Protein AF-A0A6P7SJD5-F1 (afdb_monomer)

Nearest PDB structures (foldseek):
  7lga-assembly2_D  TM=6.530E-01  e=2.828E-01  Homo sapiens
  7lga-assembly1_B  TM=6.930E-01  e=3.782E-01  Homo sapiens
  2h8f-assembly1_B  TM=3.727E-01  e=6.150E+00  Trematomus bernacchii

Organism: NCBI:txid2607531

Sequence (161 aa):
MAPPGSVSYEVFKITLINRTSESQQLLISEELDDKTPSQLLRRMKQLLGDESLPEKILKQLFLQRLPSNTQVVLTSTRENTPIEELAELADKIAEVLHKYPTVSTVTPAAPSTNPFHAQTSSSEISDLRALMMQQAAQIQILTAQMQALKLSPQRRSTSQS

Foldseek 3Di:
DDDDDPPDVVNVVVVVCVVCCVLVCVLVVPPPVPDQLLVSLVVLDVSCDPVDDPQLVSLVVSLVSADPQLNVVLVPDDPPDGVNVSSVSSRVSVVVCVVPVPDDPPDPDDDDDDPDDPPPDPVNVVVVVVVVVVVVVVVVVVVVVVVVVVPPPPPDDPDDD

Secondary structure (DSSP, 8-state):
--------HHHHHHHHHHHHHHHHHHHHSS--SS--HHHHHHHHHHHHTT----HHHHHHHHHHHS-HHHHHHHHTS-TTS-HHHHHHHHHHHHHHHHHS--------------S------HHHHHHHHHHHHHHHHHHHHHHHHHHHHHH----------

Structure (mmCIF, N/CA/C/O backbone):
data_AF-A0A6P7SJD5-F1
#
_entry.id   AF-A0A6P7SJD5-F1
#
loop_
_atom_site.group_PDB
_atom_site.id
_atom_site.type_symbol
_atom_site.label_atom_id
_atom_site.label_alt_id
_atom_site.label_comp_id
_atom_site.label_asym_id
_atom_site.label_entity_id
_atom_site.label_seq_id
_atom_site.pdbx_PDB_ins_code
_atom_site.Cartn_x
_atom_site.Cartn_y
_atom_site.Cartn_z
_atom_site.occupancy
_atom_site.B_iso_or_equiv
_atom_site.auth_seq_id
_atom_site.auth_comp_id
_atom_site.auth_asym_id
_atom_site.auth_atom_id
_atom_site.pdbx_PDB_model_num
ATOM 1 N N . MET A 1 1 ? -24.929 -40.890 32.636 1.00 43.69 1 MET A N 1
ATOM 2 C CA . MET A 1 1 ? -24.174 -39.651 32.927 1.00 43.69 1 MET A CA 1
ATOM 3 C C . MET A 1 1 ? -22.830 -39.734 32.225 1.00 43.69 1 MET A C 1
ATOM 5 O O . MET A 1 1 ? -22.066 -40.631 32.544 1.00 43.69 1 MET A O 1
ATOM 9 N N . ALA A 1 2 ? -22.575 -38.857 31.252 1.00 40.03 2 ALA A N 1
ATOM 10 C CA . ALA A 1 2 ? -21.271 -38.668 30.610 1.00 40.03 2 ALA A CA 1
ATOM 11 C C . ALA A 1 2 ? -21.018 -37.149 30.502 1.00 40.03 2 ALA A C 1
ATOM 13 O O . ALA A 1 2 ? -21.987 -36.412 30.296 1.00 40.03 2 ALA A O 1
ATOM 14 N N . PRO A 1 3 ? -19.785 -36.662 30.725 1.00 47.59 3 PRO A N 1
ATOM 15 C CA . PRO A 1 3 ? -19.540 -35.245 30.969 1.00 47.59 3 PRO A CA 1
ATOM 16 C C . PRO A 1 3 ? -19.561 -34.431 29.657 1.00 47.59 3 PRO A C 1
ATOM 18 O O . PRO A 1 3 ? -18.987 -34.877 28.661 1.00 47.59 3 PRO A O 1
ATOM 21 N N . PRO A 1 4 ? -20.187 -33.238 29.631 1.00 49.06 4 PRO A N 1
ATOM 22 C CA . PRO A 1 4 ? -20.213 -32.366 28.462 1.00 49.06 4 PRO A CA 1
ATOM 23 C C . PRO A 1 4 ? -18.975 -31.467 28.498 1.00 49.06 4 PRO A C 1
ATOM 25 O O . PRO A 1 4 ? -18.893 -30.574 29.337 1.00 49.06 4 PRO A O 1
ATOM 28 N N . GLY A 1 5 ? -17.969 -31.698 27.652 1.00 52.94 5 GLY A N 1
ATOM 29 C CA . GLY A 1 5 ? -16.765 -30.872 27.802 1.00 52.94 5 GLY A CA 1
ATOM 30 C C . GLY A 1 5 ? -15.611 -31.031 26.831 1.00 52.94 5 GLY A C 1
ATOM 31 O O . GLY A 1 5 ? -14.536 -30.528 27.130 1.00 52.94 5 GLY A O 1
ATOM 32 N N . SER A 1 6 ? -15.771 -31.679 25.680 1.00 54.53 6 SER A N 1
ATOM 33 C CA . SER A 1 6 ? -14.699 -31.661 24.682 1.00 54.53 6 SER A CA 1
ATOM 34 C C . SER A 1 6 ? -15.257 -31.338 23.310 1.00 54.53 6 SER A C 1
ATOM 36 O O . SER A 1 6 ? -15.428 -32.199 22.451 1.00 54.53 6 SER A O 1
ATOM 38 N N . VAL A 1 7 ? -15.54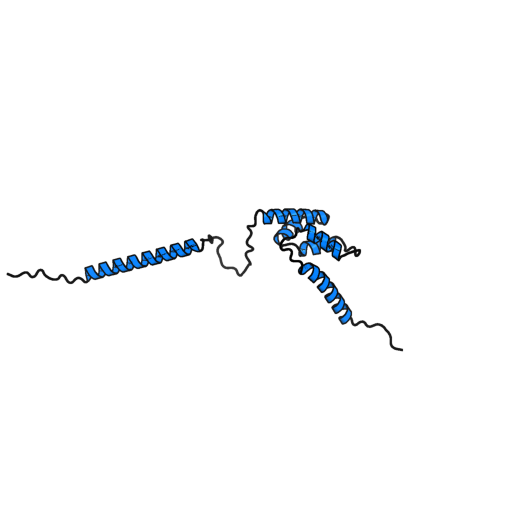1 -30.053 23.095 1.00 59.91 7 VAL A N 1
ATOM 39 C CA . VAL A 1 7 ? -15.371 -29.509 21.750 1.00 59.91 7 VAL A CA 1
ATOM 40 C C . VAL A 1 7 ? -13.887 -29.709 21.453 1.00 59.91 7 VAL A C 1
ATOM 42 O O . VAL A 1 7 ? -13.043 -29.083 22.092 1.00 59.91 7 VAL A O 1
ATOM 45 N N . SER A 1 8 ? -13.573 -30.687 20.600 1.00 69.00 8 SER A N 1
ATOM 46 C CA . SER A 1 8 ? -12.19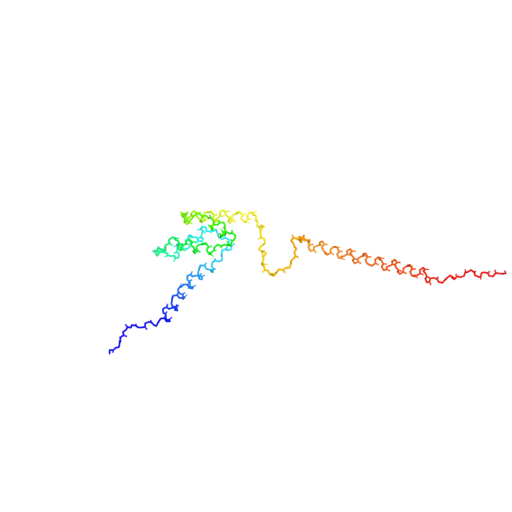3 -31.041 20.267 1.00 69.00 8 SER A CA 1
ATOM 47 C C . SER A 1 8 ? -11.4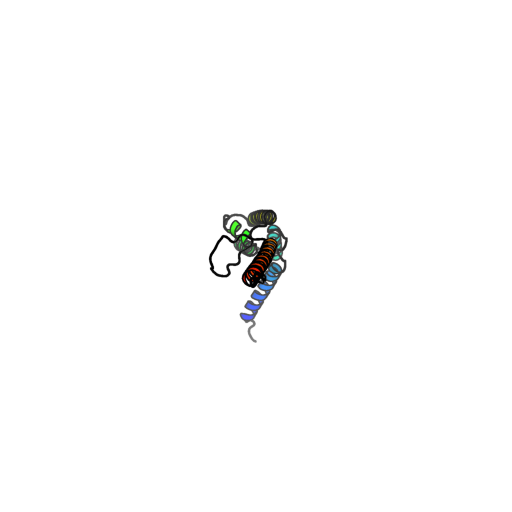3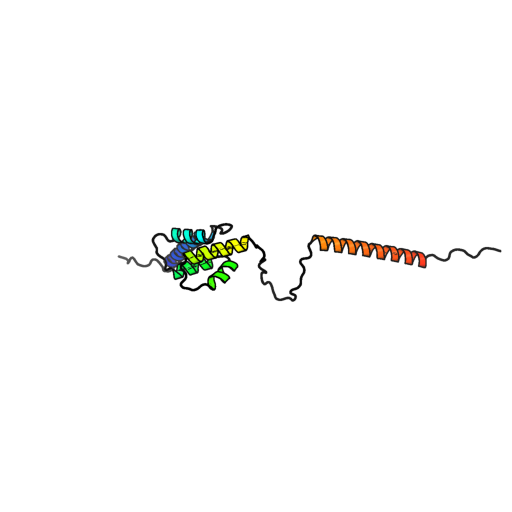0 -29.777 19.878 1.00 69.00 8 SER A C 1
ATOM 49 O O . SER A 1 8 ? -11.969 -28.920 19.174 1.00 69.00 8 SER A O 1
ATOM 51 N N . TYR A 1 9 ? -10.180 -29.654 20.321 1.00 66.81 9 TYR A N 1
ATOM 52 C CA . TYR A 1 9 ? -9.296 -28.546 19.948 1.00 66.81 9 TYR A CA 1
ATOM 53 C C . TYR A 1 9 ? -9.259 -28.326 18.428 1.00 66.81 9 TYR A C 1
ATOM 55 O O . TYR A 1 9 ? -9.147 -27.196 17.964 1.00 66.81 9 TYR A O 1
ATOM 63 N N . GLU A 1 10 ? -9.457 -29.396 17.658 1.00 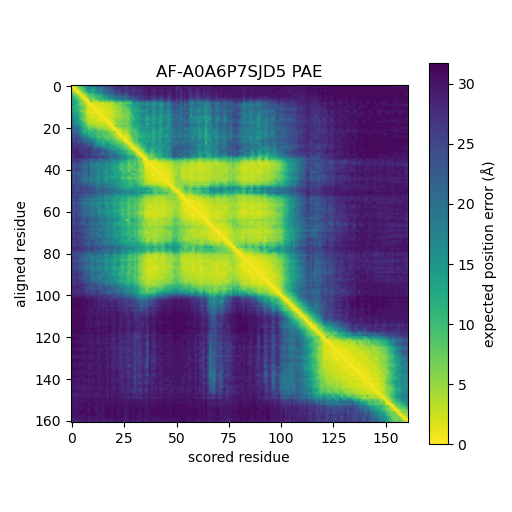67.69 10 GLU A N 1
ATOM 64 C CA . GLU A 1 10 ? -9.611 -29.351 16.207 1.00 67.69 10 GLU A CA 1
ATOM 65 C C . GLU A 1 10 ? -10.863 -28.592 15.760 1.00 67.69 10 GLU A C 1
ATOM 67 O O . GLU A 1 10 ? -10.775 -27.755 14.874 1.00 67.69 10 GLU A O 1
ATOM 72 N N . VAL A 1 11 ? -12.013 -28.781 16.409 1.00 77.44 11 VAL A N 1
ATOM 73 C CA . VAL A 1 11 ? -13.229 -28.012 16.099 1.00 77.44 11 VAL A CA 1
ATOM 74 C C . VAL A 1 11 ? -13.022 -26.535 16.420 1.00 77.44 11 VAL A C 1
ATOM 76 O O . VAL A 1 11 ? -13.408 -25.691 15.623 1.00 77.44 11 VAL A O 1
ATOM 79 N N . PHE A 1 12 ? -12.369 -26.210 17.538 1.00 72.88 12 PHE A N 1
ATOM 80 C CA . PHE A 1 12 ? -12.047 -24.820 17.877 1.00 72.88 12 PHE A CA 1
ATOM 81 C C . PHE A 1 12 ? -11.062 -24.191 16.884 1.00 72.88 12 PHE A C 1
ATOM 83 O O . PHE A 1 12 ? -11.278 -23.077 16.423 1.00 72.88 12 PHE A O 1
ATOM 90 N N . LYS A 1 13 ? -10.000 -24.907 16.504 1.00 69.94 13 LYS A N 1
ATOM 91 C CA . LYS A 1 13 ? -9.070 -24.459 15.460 1.00 69.94 13 LYS A CA 1
ATOM 92 C C . LYS A 1 13 ? -9.785 -24.240 14.136 1.00 69.94 13 LYS A C 1
ATOM 94 O O . LYS A 1 13 ? -9.589 -23.201 13.524 1.00 69.94 13 LYS A O 1
ATOM 99 N N . ILE A 1 14 ? -10.619 -25.186 13.710 1.00 74.50 14 ILE A N 1
ATOM 100 C CA . ILE A 1 14 ? -11.358 -25.109 12.448 1.00 74.50 14 ILE A CA 1
ATOM 101 C C . ILE A 1 14 ? -12.339 -23.939 12.475 1.00 74.50 14 ILE A C 1
ATOM 103 O O . ILE A 1 14 ? -12.403 -23.196 11.504 1.00 74.50 14 ILE A O 1
ATOM 107 N N . THR A 1 15 ? -13.070 -23.716 13.570 1.00 74.62 15 THR A N 1
ATOM 108 C CA . THR A 1 15 ? -13.984 -22.569 13.670 1.00 74.62 15 THR A CA 1
ATOM 109 C C . THR A 1 15 ? -13.236 -21.244 13.736 1.00 74.62 15 THR A C 1
ATOM 111 O O . THR A 1 15 ? -13.682 -20.280 13.120 1.00 74.62 15 THR A O 1
ATOM 114 N N . LEU A 1 16 ? -12.079 -21.186 14.404 1.00 73.06 16 LEU A N 1
ATOM 115 C CA . LEU A 1 16 ? -11.235 -19.993 14.422 1.00 73.06 16 LEU A CA 1
ATOM 116 C C . LEU A 1 16 ? -10.665 -19.704 13.030 1.00 73.06 16 LEU A C 1
ATOM 118 O O . LEU A 1 16 ? -10.735 -18.569 12.571 1.00 73.06 16 LEU A O 1
ATOM 122 N N . ILE A 1 17 ? -10.146 -20.724 12.342 1.00 70.69 17 ILE A N 1
ATOM 123 C CA . ILE A 1 17 ? -9.615 -20.630 10.977 1.00 70.69 17 ILE A CA 1
ATOM 124 C C . ILE A 1 17 ? -10.728 -20.257 10.000 1.00 70.69 17 ILE A C 1
ATOM 126 O O . ILE A 1 17 ? -10.522 -19.363 9.196 1.00 70.69 17 ILE A O 1
ATOM 130 N N . ASN A 1 18 ? -11.917 -20.853 10.092 1.00 66.94 18 ASN A N 1
ATOM 131 C CA . ASN A 1 18 ? -13.041 -20.515 9.218 1.00 66.94 18 ASN A CA 1
ATOM 132 C C . ASN A 1 18 ? -13.559 -19.102 9.482 1.00 66.94 18 ASN A C 1
ATOM 134 O O . ASN A 1 18 ? -13.684 -18.334 8.539 1.00 66.94 18 ASN A O 1
ATOM 138 N N . ARG A 1 19 ? -13.764 -18.702 10.744 1.00 64.38 19 ARG A N 1
ATOM 139 C CA . ARG A 1 19 ? -14.192 -17.334 11.082 1.00 64.38 19 ARG A CA 1
ATOM 140 C C . ARG A 1 19 ? -13.153 -16.305 10.639 1.00 64.38 19 ARG A C 1
ATOM 142 O O . ARG A 1 19 ? -13.500 -15.283 10.055 1.00 64.38 19 ARG A O 1
ATOM 149 N N . THR A 1 20 ? -11.871 -16.576 10.886 1.00 59.97 20 THR A N 1
ATOM 150 C CA . THR A 1 20 ? -10.792 -15.689 10.435 1.00 59.97 20 THR A CA 1
ATOM 151 C C . THR A 1 20 ? -10.627 -15.720 8.923 1.00 59.97 20 THR A C 1
ATOM 153 O O . THR A 1 20 ? -10.325 -14.676 8.365 1.00 59.97 20 THR A O 1
ATOM 156 N N . SER A 1 21 ? -10.858 -16.845 8.249 1.00 58.47 21 SER A N 1
ATOM 157 C CA . SER A 1 21 ? -10.816 -16.960 6.791 1.00 58.47 21 SER A CA 1
ATOM 158 C C . SER A 1 21 ? -11.992 -16.248 6.147 1.00 58.47 21 SER A C 1
ATOM 160 O O . SER A 1 21 ? -11.775 -15.561 5.171 1.00 58.47 21 SER A O 1
ATOM 162 N N . GLU A 1 22 ? -13.210 -16.333 6.676 1.00 56.09 22 GLU A N 1
ATOM 163 C CA . GLU A 1 22 ? -14.377 -15.616 6.149 1.00 56.09 22 GLU A CA 1
ATOM 164 C C . GLU A 1 22 ? -14.239 -14.104 6.343 1.00 56.09 22 GLU A C 1
ATOM 166 O O . GLU A 1 22 ? -14.444 -13.340 5.403 1.00 56.09 22 GLU A O 1
ATOM 171 N N . SER A 1 23 ? -13.808 -13.648 7.526 1.00 57.78 23 SER A N 1
ATOM 172 C CA . SER A 1 23 ? -13.517 -12.225 7.746 1.00 57.78 23 SER A CA 1
ATOM 173 C C . SER A 1 23 ? -12.338 -11.743 6.900 1.00 57.78 23 SER A C 1
ATOM 175 O O . SER A 1 23 ? -12.391 -10.648 6.349 1.00 57.78 23 SER A O 1
ATOM 177 N N . GLN A 1 24 ? -11.283 -12.551 6.753 1.00 51.47 24 GLN A N 1
ATOM 178 C CA . GLN A 1 24 ? -10.155 -12.212 5.888 1.00 51.47 24 GLN A CA 1
ATOM 179 C C . GLN A 1 24 ? -10.541 -12.253 4.414 1.00 51.47 24 GLN A C 1
ATOM 181 O O . GLN A 1 24 ? -10.112 -11.374 3.689 1.00 51.47 24 GLN A O 1
ATOM 186 N N . GLN A 1 25 ? -11.356 -13.206 3.968 1.00 52.03 25 GLN A N 1
ATOM 187 C CA . GLN A 1 25 ? -11.821 -13.314 2.587 1.00 52.03 25 GLN A CA 1
ATOM 188 C C . GLN A 1 25 ? -12.778 -12.183 2.243 1.00 52.03 25 GLN A C 1
ATOM 190 O O . GLN A 1 25 ? -12.620 -11.593 1.191 1.00 52.03 25 GLN A O 1
ATOM 195 N N . LEU A 1 26 ? -13.679 -11.769 3.135 1.00 52.19 26 LEU A N 1
ATOM 196 C CA . LEU A 1 26 ? -14.469 -10.547 2.931 1.00 52.19 26 LEU A CA 1
ATOM 197 C C . LEU A 1 26 ? -13.589 -9.287 2.867 1.00 52.19 26 LEU A C 1
ATOM 199 O O . LEU A 1 26 ? -13.916 -8.353 2.143 1.00 52.19 26 LEU A O 1
ATOM 203 N N . LEU A 1 27 ? -12.461 -9.277 3.582 1.00 53.22 27 LEU A N 1
ATOM 204 C CA . LEU A 1 27 ? -11.437 -8.229 3.497 1.00 53.22 27 LEU A CA 1
ATOM 205 C C . LEU A 1 27 ? -10.487 -8.373 2.286 1.00 53.22 27 LEU A C 1
ATOM 207 O O . LEU A 1 27 ? -9.743 -7.437 2.012 1.00 53.22 27 LEU A O 1
ATOM 211 N N . ILE A 1 28 ? -10.460 -9.525 1.602 1.00 51.16 28 ILE A N 1
ATOM 212 C CA . ILE A 1 28 ? -9.571 -9.844 0.462 1.00 51.16 28 ILE A CA 1
ATOM 213 C C . ILE A 1 28 ? -10.328 -9.789 -0.874 1.00 51.16 28 ILE A C 1
ATOM 215 O O . ILE A 1 28 ? -9.758 -9.375 -1.874 1.00 51.16 28 ILE A O 1
ATOM 219 N N . SER A 1 29 ? -11.590 -10.221 -0.907 1.00 44.94 29 SER A N 1
ATOM 220 C CA . SER A 1 29 ? -12.432 -10.336 -2.105 1.00 44.94 29 SER A CA 1
ATOM 221 C C . SER A 1 29 ? -12.998 -9.004 -2.581 1.00 44.94 29 SER A C 1
ATOM 223 O O . SER A 1 29 ? -13.502 -8.928 -3.696 1.00 44.94 29 SER A O 1
ATOM 225 N N . GLU A 1 30 ? -12.929 -7.954 -1.767 1.00 46.34 30 GLU A N 1
ATOM 226 C CA . GLU A 1 30 ? -13.188 -6.600 -2.240 1.00 46.34 30 GLU A CA 1
ATOM 227 C C . GLU A 1 30 ? -11.871 -6.048 -2.789 1.00 46.34 30 GLU A C 1
ATOM 229 O O . GLU A 1 30 ? -11.103 -5.411 -2.071 1.00 46.34 30 GLU A O 1
ATOM 234 N N . GLU A 1 31 ? -11.593 -6.386 -4.051 1.00 44.78 31 GLU A N 1
ATOM 235 C CA . GLU A 1 31 ? -10.524 -5.807 -4.862 1.00 44.78 31 GLU A CA 1
ATOM 236 C C . GLU A 1 31 ? -10.360 -4.312 -4.536 1.00 44.78 31 GLU A C 1
ATOM 238 O O . GLU A 1 31 ? -11.246 -3.487 -4.781 1.00 44.78 31 GLU A O 1
ATOM 243 N N . LEU A 1 32 ? -9.205 -3.960 -3.970 1.00 51.75 32 LEU A N 1
ATOM 244 C CA . LEU A 1 32 ? -8.713 -2.589 -3.799 1.00 51.75 32 LEU A CA 1
ATOM 245 C C . LEU A 1 32 ? -8.304 -1.986 -5.158 1.00 51.75 32 LEU A C 1
A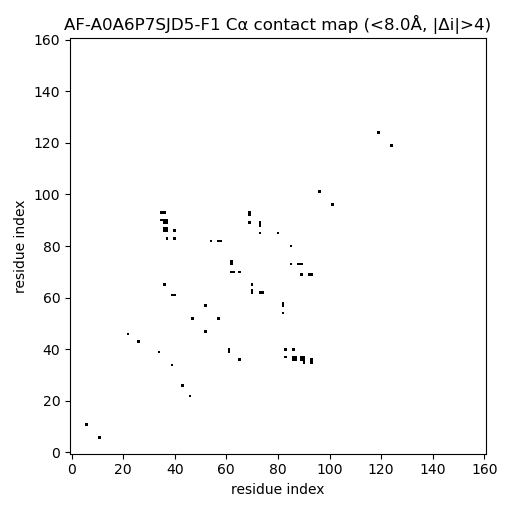TOM 247 O O . LEU A 1 32 ? -7.316 -1.266 -5.237 1.00 51.75 32 LEU A O 1
ATOM 251 N N . ASP A 1 33 ? -9.036 -2.296 -6.230 1.00 47.59 33 ASP A N 1
ATOM 252 C CA . ASP A 1 33 ? -8.665 -1.908 -7.595 1.00 47.59 33 ASP A CA 1
ATOM 253 C C . ASP A 1 33 ? -8.884 -0.407 -7.847 1.00 47.59 33 ASP A C 1
ATOM 255 O O . ASP A 1 33 ? -8.292 0.148 -8.759 1.00 47.59 33 ASP A O 1
ATOM 259 N N . ASP A 1 34 ? -9.674 0.283 -7.007 1.00 49.06 34 ASP A N 1
ATOM 260 C CA . ASP A 1 34 ? -9.940 1.722 -7.200 1.00 49.06 34 ASP A CA 1
ATOM 261 C C . ASP A 1 34 ? -10.403 2.479 -5.932 1.00 49.06 34 ASP A C 1
ATOM 263 O O . ASP A 1 34 ? -10.966 3.575 -5.987 1.00 49.06 34 ASP A O 1
ATOM 267 N N . LYS A 1 35 ? -10.246 1.881 -4.740 1.00 57.91 35 LYS A N 1
ATOM 268 C CA . LYS A 1 35 ? -10.803 2.430 -3.488 1.00 57.91 35 LYS A CA 1
ATOM 269 C C . LYS A 1 35 ? -9.720 3.058 -2.623 1.00 57.91 35 LYS A C 1
ATOM 271 O O . LYS A 1 35 ? -8.714 2.430 -2.302 1.00 57.91 35 LYS A O 1
ATOM 276 N N . THR A 1 36 ? -9.953 4.303 -2.213 1.00 72.69 36 THR A N 1
ATOM 277 C CA . THR A 1 36 ? -9.019 5.067 -1.385 1.00 72.69 36 THR A CA 1
ATOM 278 C C . THR A 1 36 ? -8.736 4.343 -0.054 1.00 72.69 36 THR A C 1
ATOM 280 O O . THR A 1 36 ? -9.666 3.810 0.561 1.00 72.69 36 THR A O 1
ATOM 283 N N . PRO A 1 37 ? -7.480 4.298 0.418 1.00 79.88 37 PRO A N 1
ATOM 284 C CA . PRO A 1 37 ? -7.101 3.764 1.730 1.00 79.88 37 PRO A CA 1
ATOM 285 C C . PRO A 1 37 ? -8.021 4.146 2.911 1.00 79.88 37 PRO A C 1
ATOM 287 O O . PRO A 1 37 ? -8.297 3.308 3.768 1.00 79.88 37 PRO A O 1
ATOM 290 N N . SER A 1 38 ? -8.596 5.348 2.953 1.00 84.06 38 SER A N 1
ATOM 291 C CA . SER A 1 38 ? -9.595 5.717 3.976 1.00 84.06 38 SER A CA 1
ATOM 292 C C . SER A 1 38 ? -10.893 4.910 3.914 1.00 84.06 38 SER A C 1
ATOM 294 O O . SER A 1 38 ? -11.503 4.626 4.950 1.00 84.06 38 SER A O 1
ATOM 296 N N . GLN A 1 39 ? -11.324 4.488 2.725 1.00 82.00 39 GLN A N 1
ATOM 297 C CA . GLN A 1 39 ? -12.493 3.616 2.580 1.00 82.00 39 GLN A CA 1
ATOM 298 C C . GLN A 1 39 ? -12.217 2.221 3.141 1.00 82.00 39 GLN A C 1
ATOM 300 O O . GLN A 1 39 ? -13.081 1.667 3.825 1.00 82.00 39 GLN A O 1
ATOM 305 N N . LEU A 1 40 ? -11.006 1.695 2.929 1.00 81.25 40 LEU A N 1
ATOM 306 C CA . LEU A 1 40 ? -10.561 0.440 3.534 1.00 81.25 40 LEU A CA 1
ATOM 307 C C . LEU A 1 40 ? -10.631 0.519 5.063 1.00 81.25 40 LEU A C 1
ATOM 309 O O . LEU A 1 40 ? -11.228 -0.354 5.690 1.00 81.25 40 LEU A O 1
ATOM 313 N N . LEU A 1 41 ? -10.109 1.594 5.665 1.00 84.12 41 LEU A N 1
ATOM 314 C CA . LEU A 1 41 ? -10.176 1.788 7.116 1.00 84.12 41 LEU A CA 1
ATOM 315 C C . LEU A 1 41 ? -11.627 1.821 7.622 1.00 84.12 41 LEU A C 1
ATOM 317 O O . LEU A 1 41 ? -11.968 1.150 8.602 1.00 84.12 41 LEU A O 1
ATOM 321 N N . ARG A 1 42 ? -12.508 2.568 6.943 1.00 83.75 42 ARG A N 1
ATOM 322 C CA . ARG A 1 42 ? -13.929 2.651 7.313 1.00 83.75 42 ARG A CA 1
ATOM 323 C C . ARG A 1 42 ? -14.607 1.286 7.232 1.00 83.75 42 ARG A C 1
ATOM 325 O O . ARG A 1 42 ? -15.413 0.951 8.099 1.00 83.75 42 ARG A O 1
ATOM 332 N N . ARG A 1 43 ? -14.268 0.486 6.221 1.00 79.25 43 ARG A N 1
ATOM 333 C CA . ARG A 1 43 ? -14.804 -0.865 6.044 1.00 79.25 43 ARG A CA 1
ATOM 334 C C . ARG A 1 43 ? -14.295 -1.824 7.115 1.00 79.25 43 ARG A C 1
ATOM 336 O O . ARG A 1 43 ? -15.097 -2.562 7.681 1.00 79.25 43 ARG A O 1
ATOM 343 N N . MET A 1 44 ? -13.006 -1.762 7.452 1.00 79.50 44 MET A N 1
ATOM 344 C CA . MET A 1 44 ? -12.427 -2.531 8.558 1.00 79.50 44 MET A CA 1
ATOM 345 C C . MET A 1 44 ? -13.141 -2.224 9.876 1.00 79.50 44 MET A C 1
ATOM 347 O O . MET A 1 44 ? -13.517 -3.151 10.586 1.00 79.50 44 MET A O 1
ATOM 351 N N . LYS A 1 45 ? -13.420 -0.944 10.159 1.00 81.31 45 LYS A N 1
ATOM 352 C CA . LYS A 1 45 ? -14.219 -0.534 11.326 1.00 81.31 45 LYS A CA 1
ATOM 353 C C . LYS A 1 45 ? -15.647 -1.084 11.298 1.00 81.31 45 LYS A C 1
ATOM 355 O O . LYS A 1 45 ? -16.133 -1.556 12.317 1.00 81.31 45 LYS A O 1
ATOM 360 N N . GLN A 1 46 ? -16.312 -1.060 10.143 1.00 79.94 46 GLN A N 1
ATOM 361 C CA . GLN A 1 46 ? -17.660 -1.624 9.998 1.00 79.94 46 GLN A CA 1
ATOM 362 C C . GLN A 1 46 ? -17.703 -3.140 10.219 1.00 79.94 46 GLN A C 1
ATOM 364 O O . GLN A 1 46 ? -18.670 -3.639 10.784 1.00 79.94 46 GLN A O 1
ATOM 369 N N . LEU A 1 47 ? -16.681 -3.869 9.763 1.00 75.94 47 LEU A N 1
ATOM 370 C CA . LEU A 1 47 ? -16.596 -5.325 9.914 1.00 75.94 47 LEU A CA 1
ATOM 371 C C . LEU A 1 47 ? -16.285 -5.752 11.350 1.00 75.94 47 LEU A C 1
ATOM 373 O O . LEU A 1 47 ? -16.727 -6.813 11.778 1.00 75.94 47 LEU A O 1
ATOM 377 N N . LEU A 1 48 ? -15.543 -4.925 12.085 1.00 74.88 48 LEU A N 1
ATOM 378 C CA . LEU A 1 48 ? -15.249 -5.139 13.502 1.00 74.88 48 LEU A CA 1
ATOM 379 C C . LEU A 1 48 ? -16.470 -4.894 14.399 1.00 74.88 48 LEU A C 1
ATOM 381 O O . LEU A 1 48 ? -16.580 -5.501 15.460 1.00 74.88 48 LEU A O 1
ATOM 385 N N . GLY A 1 49 ? -17.405 -4.040 13.970 1.00 70.69 49 GLY A N 1
ATOM 386 C CA . GLY A 1 49 ? -18.597 -3.710 14.753 1.00 70.69 49 GLY A CA 1
ATOM 387 C C . GLY A 1 49 ? -18.244 -3.123 16.127 1.00 70.69 49 GLY A C 1
ATOM 388 O O . GLY A 1 49 ? -17.311 -2.331 16.240 1.00 70.69 49 GLY A O 1
ATOM 389 N N . ASP A 1 50 ? -18.982 -3.528 17.168 1.00 62.50 50 ASP A N 1
ATOM 390 C CA . ASP A 1 50 ? -18.730 -3.147 18.573 1.00 62.50 50 ASP A CA 1
ATOM 391 C C . ASP A 1 50 ? -17.501 -3.848 19.197 1.00 62.50 50 ASP A C 1
ATOM 393 O O . ASP A 1 50 ? -17.111 -3.530 20.324 1.00 62.50 50 ASP A O 1
ATOM 397 N N . GLU A 1 51 ? -16.855 -4.795 18.499 1.00 64.25 51 GLU A N 1
ATOM 398 C CA . GLU A 1 51 ? -15.584 -5.369 18.954 1.00 64.25 51 GLU A CA 1
ATOM 399 C C . GLU A 1 51 ? -14.459 -4.347 18.724 1.00 64.25 51 GLU A C 1
ATOM 401 O O . GLU A 1 51 ? -13.858 -4.248 17.655 1.00 64.25 51 GLU A O 1
ATOM 406 N N . SER A 1 52 ? -14.159 -3.552 19.752 1.00 65.81 52 SER A N 1
ATOM 407 C CA . SER A 1 52 ? -13.039 -2.609 19.728 1.00 65.81 52 SER A CA 1
ATOM 408 C C . SER A 1 52 ? -11.701 -3.357 19.745 1.00 65.81 52 SER A C 1
ATOM 410 O O . SER A 1 52 ? -11.121 -3.611 20.803 1.00 65.81 52 SER A O 1
ATOM 412 N N . LEU A 1 53 ? -11.174 -3.685 18.567 1.00 74.38 53 LEU A N 1
ATOM 413 C CA . LEU A 1 53 ? -9.813 -4.199 18.421 1.00 74.38 53 LEU A CA 1
ATOM 414 C C . LEU A 1 53 ? -8.800 -3.127 18.870 1.00 74.38 53 LEU A C 1
ATOM 416 O O . LEU A 1 53 ? -8.980 -1.947 18.551 1.00 74.38 53 LEU A O 1
ATOM 420 N N . PRO A 1 54 ? -7.713 -3.500 19.569 1.00 82.88 54 PRO A N 1
ATOM 421 C CA . PRO A 1 54 ? -6.660 -2.558 19.921 1.00 82.88 54 PRO A CA 1
ATOM 422 C C . PRO A 1 54 ? -6.144 -1.801 18.694 1.00 82.88 54 PRO A C 1
ATOM 424 O O . PRO A 1 54 ? -5.814 -2.409 17.673 1.00 82.88 54 PRO A O 1
ATOM 427 N N . GLU A 1 55 ? -6.006 -0.481 18.819 1.00 81.94 55 GLU A N 1
ATOM 428 C CA . GLU A 1 55 ? -5.627 0.404 17.709 1.00 81.94 55 GLU A CA 1
ATOM 429 C C . GLU A 1 55 ? -4.316 -0.031 17.034 1.00 81.94 55 GLU A C 1
ATOM 431 O O . GLU A 1 55 ? -4.181 0.045 15.817 1.00 81.94 55 GLU A O 1
ATOM 436 N N . LYS A 1 56 ? -3.372 -0.583 17.809 1.00 82.81 56 LYS A N 1
ATOM 437 C CA . LYS A 1 56 ? -2.116 -1.148 17.289 1.00 82.81 56 LYS A CA 1
ATOM 438 C C . LYS A 1 56 ? -2.342 -2.297 16.302 1.00 82.81 56 LYS A C 1
ATOM 440 O O . LYS A 1 56 ? -1.693 -2.347 15.262 1.00 82.81 56 LYS A O 1
ATOM 445 N N . ILE A 1 57 ? -3.267 -3.205 16.615 1.00 82.50 57 ILE A N 1
ATOM 446 C CA . ILE A 1 57 ? -3.576 -4.358 15.760 1.00 82.50 57 ILE A CA 1
ATOM 447 C C . ILE A 1 57 ? -4.321 -3.879 14.515 1.00 82.50 57 ILE A C 1
ATOM 449 O O . ILE A 1 57 ? -4.002 -4.307 13.408 1.00 82.50 57 ILE A O 1
ATOM 453 N N . LEU A 1 58 ? -5.257 -2.939 14.678 1.00 83.12 58 LEU A N 1
ATOM 454 C CA . LEU A 1 58 ? -5.981 -2.353 13.554 1.00 83.12 58 LEU A CA 1
ATOM 455 C C . LEU A 1 58 ? -5.026 -1.639 12.586 1.00 83.12 58 LEU A C 1
ATOM 457 O O . LEU A 1 58 ? -5.130 -1.841 11.380 1.00 83.12 58 LEU A O 1
ATOM 461 N N . LYS A 1 59 ? -4.047 -0.884 13.105 1.00 84.44 59 LYS A N 1
ATOM 462 C CA . LYS A 1 59 ? -2.992 -0.236 12.305 1.00 84.44 59 LYS A CA 1
ATOM 463 C C . LYS A 1 59 ? -2.156 -1.251 11.542 1.00 84.44 59 LYS A C 1
ATOM 465 O O . LYS A 1 59 ? -1.915 -1.072 10.354 1.00 84.44 59 LYS A O 1
ATOM 470 N N . GLN A 1 60 ? -1.731 -2.323 12.203 1.00 83.69 60 GLN A N 1
ATOM 471 C CA . GLN A 1 60 ? -0.924 -3.348 11.553 1.00 83.69 60 GLN A CA 1
ATOM 472 C C . GLN A 1 60 ? -1.694 -4.070 10.444 1.00 83.69 60 GLN A C 1
ATOM 474 O O . GLN A 1 60 ? -1.153 -4.267 9.357 1.00 83.69 60 GLN A O 1
ATOM 479 N N . LEU A 1 61 ? -2.962 -4.413 10.686 1.00 83.00 61 LEU A N 1
ATOM 480 C CA . LEU A 1 61 ? -3.833 -4.994 9.665 1.00 83.00 61 LEU A CA 1
ATOM 481 C C . LEU A 1 61 ? -4.068 -4.018 8.508 1.00 83.00 61 LEU A C 1
ATOM 483 O O . LEU A 1 61 ? -4.029 -4.432 7.355 1.00 83.00 61 LEU A O 1
ATOM 487 N N . PHE A 1 62 ? -4.271 -2.734 8.805 1.00 85.00 62 PHE A N 1
ATOM 488 C CA . PHE A 1 62 ? -4.440 -1.692 7.798 1.00 85.00 62 PHE A CA 1
ATOM 489 C C . PHE A 1 62 ? -3.201 -1.580 6.904 1.00 85.00 62 PHE A C 1
ATOM 491 O O . PHE A 1 62 ? -3.320 -1.674 5.687 1.00 85.00 62 PHE A O 1
ATOM 498 N N . LEU A 1 63 ? -2.003 -1.490 7.494 1.00 83.69 63 LEU A N 1
ATOM 499 C CA . LEU A 1 63 ? -0.745 -1.437 6.746 1.00 83.69 63 LEU A CA 1
ATOM 500 C C . LEU A 1 63 ? -0.537 -2.691 5.892 1.00 83.69 63 LEU A C 1
ATOM 502 O O . LEU A 1 63 ? -0.248 -2.555 4.711 1.00 83.69 63 LEU A O 1
ATOM 506 N N . GLN A 1 64 ? -0.754 -3.896 6.432 1.00 82.25 64 GLN A N 1
ATOM 507 C CA . GLN A 1 64 ? -0.601 -5.147 5.671 1.00 82.25 64 GLN A CA 1
ATOM 508 C C . GLN A 1 64 ? -1.500 -5.237 4.431 1.00 82.25 64 GLN A C 1
ATOM 510 O O . GLN A 1 64 ? -1.186 -5.985 3.506 1.00 82.25 64 GLN A O 1
ATOM 515 N N . ARG A 1 65 ? -2.616 -4.503 4.411 1.00 77.62 65 ARG A N 1
ATOM 516 C CA . ARG A 1 65 ? -3.576 -4.486 3.302 1.00 77.62 65 ARG A CA 1
ATOM 517 C C . ARG A 1 65 ? -3.273 -3.429 2.243 1.00 77.62 65 ARG A C 1
ATOM 519 O O . ARG A 1 65 ? -3.861 -3.490 1.170 1.00 77.62 65 ARG A O 1
ATOM 526 N N . LEU A 1 66 ? -2.376 -2.481 2.513 1.00 80.00 66 LEU A N 1
ATOM 527 C CA . LEU A 1 66 ? -2.003 -1.460 1.536 1.00 80.00 66 LEU A CA 1
ATOM 528 C C . LEU A 1 66 ? -0.996 -2.000 0.510 1.00 80.00 66 LEU A C 1
ATOM 530 O O . LEU A 1 66 ? -0.212 -2.890 0.833 1.00 80.00 66 LEU A O 1
ATOM 534 N N . PRO A 1 67 ? -0.947 -1.436 -0.706 1.00 77.31 67 PRO A N 1
ATOM 535 C CA . PRO A 1 67 ? 0.126 -1.701 -1.660 1.00 77.31 67 PRO A CA 1
ATOM 536 C C . PRO A 1 67 ? 1.517 -1.421 -1.068 1.00 77.31 67 PRO A C 1
ATOM 538 O O . PRO A 1 67 ? 1.690 -0.484 -0.282 1.00 77.31 67 PRO A O 1
ATOM 541 N N . SER A 1 68 ? 2.530 -2.206 -1.453 1.00 78.25 68 SER A N 1
ATOM 542 C CA . SER A 1 68 ? 3.882 -2.137 -0.867 1.00 78.25 68 SER A CA 1
ATOM 543 C C . SER A 1 68 ? 4.515 -0.743 -0.945 1.00 78.25 68 SER A C 1
ATOM 545 O O . SER A 1 68 ? 5.196 -0.319 -0.016 1.00 78.25 68 SER A O 1
ATOM 547 N N . ASN A 1 69 ? 4.258 0.003 -2.020 1.00 76.00 69 ASN A N 1
ATOM 548 C CA . ASN A 1 69 ? 4.725 1.380 -2.190 1.00 76.00 69 ASN A CA 1
ATOM 549 C C . ASN A 1 69 ? 4.151 2.324 -1.119 1.00 76.00 69 ASN A C 1
ATOM 551 O O . ASN A 1 69 ? 4.874 3.168 -0.595 1.00 76.00 69 ASN A O 1
ATOM 555 N N . THR A 1 70 ? 2.882 2.154 -0.748 1.00 80.00 70 THR A N 1
ATOM 556 C CA . THR A 1 70 ? 2.234 2.942 0.306 1.00 80.00 70 THR A CA 1
ATOM 557 C C . THR A 1 70 ? 2.695 2.477 1.688 1.00 80.00 70 THR A C 1
ATOM 559 O O . THR A 1 70 ? 2.964 3.307 2.556 1.00 80.00 70 THR A O 1
ATOM 562 N N . GLN A 1 71 ? 2.876 1.164 1.885 1.00 84.12 71 GLN A N 1
ATOM 563 C CA . GLN A 1 71 ? 3.398 0.605 3.139 1.00 84.12 71 GLN A CA 1
ATOM 564 C C . GLN A 1 71 ? 4.768 1.173 3.510 1.00 84.12 71 GLN A C 1
ATOM 566 O O . GLN A 1 71 ? 4.971 1.560 4.658 1.00 84.12 71 GLN A O 1
ATOM 571 N N . VAL A 1 72 ? 5.706 1.240 2.558 1.00 81.19 72 VAL A N 1
ATOM 572 C CA . VAL A 1 72 ? 7.080 1.711 2.816 1.00 81.19 72 VAL A CA 1
ATOM 573 C C . VAL A 1 72 ? 7.087 3.140 3.356 1.00 81.19 72 VAL A C 1
ATOM 575 O O . VAL A 1 72 ? 7.803 3.440 4.309 1.00 81.19 72 VAL A O 1
ATOM 578 N N . VAL A 1 73 ? 6.249 4.009 2.793 1.00 81.69 73 VAL A N 1
ATOM 579 C CA . VAL A 1 73 ? 6.154 5.407 3.223 1.00 81.69 73 VAL A CA 1
ATOM 580 C C . VAL A 1 73 ? 5.497 5.511 4.603 1.00 81.69 73 VAL A C 1
ATOM 582 O O . VAL A 1 73 ? 6.004 6.216 5.474 1.00 81.69 73 VAL A O 1
ATOM 585 N N . LEU A 1 74 ? 4.415 4.763 4.840 1.00 83.44 74 LEU A N 1
ATOM 586 C CA . LEU A 1 74 ? 3.676 4.804 6.109 1.00 83.44 74 LEU A CA 1
ATOM 587 C C . LEU A 1 74 ? 4.372 4.067 7.262 1.00 83.44 74 LEU A C 1
ATOM 589 O O . LEU A 1 74 ? 4.143 4.375 8.430 1.00 83.44 74 LEU A O 1
ATOM 593 N N . THR A 1 75 ? 5.255 3.112 6.977 1.00 80.12 75 THR A N 1
ATOM 594 C CA . THR A 1 75 ? 6.037 2.432 8.025 1.00 80.12 75 THR A CA 1
ATOM 595 C C . THR A 1 75 ? 7.055 3.386 8.658 1.00 80.12 75 THR A C 1
ATOM 597 O O . THR A 1 75 ? 7.449 3.202 9.804 1.00 80.12 75 THR A O 1
ATOM 600 N N . SER A 1 76 ? 7.451 4.444 7.940 1.00 77.94 76 SER A N 1
ATOM 601 C CA . SER A 1 76 ? 8.343 5.483 8.463 1.00 77.94 76 SER A CA 1
ATOM 602 C C . SER A 1 76 ? 7.628 6.535 9.327 1.00 77.94 76 SER A C 1
ATOM 604 O O . SER A 1 76 ? 8.305 7.361 9.948 1.00 77.94 76 SER A O 1
ATOM 606 N N . THR A 1 77 ? 6.291 6.564 9.359 1.00 77.94 77 THR A N 1
ATOM 607 C CA . THR A 1 77 ? 5.540 7.498 10.215 1.00 77.94 77 THR A CA 1
ATOM 608 C C . THR A 1 77 ? 5.578 7.082 11.689 1.00 77.94 77 THR A C 1
ATOM 610 O O . THR A 1 77 ? 5.749 5.914 12.027 1.00 77.94 77 THR A O 1
ATOM 613 N N . ARG A 1 78 ? 5.456 8.061 12.596 1.00 69.94 78 ARG A N 1
ATOM 614 C CA . ARG A 1 78 ? 5.577 7.847 14.050 1.00 69.94 78 ARG A CA 1
ATOM 615 C C . ARG A 1 78 ? 4.489 6.891 14.553 1.00 69.94 78 ARG A C 1
ATOM 617 O O . ARG A 1 78 ? 3.323 7.102 14.257 1.00 69.94 78 ARG A O 1
ATOM 624 N N . GLU A 1 79 ? 4.835 5.942 15.425 1.00 70.50 79 GLU A N 1
ATOM 625 C CA . GLU A 1 79 ? 3.889 4.944 15.976 1.00 70.50 79 GLU A CA 1
ATOM 626 C C . GLU A 1 79 ? 2.654 5.548 16.680 1.00 70.50 79 GLU A C 1
ATOM 628 O O . GLU A 1 79 ? 1.606 4.907 16.788 1.00 70.50 79 GLU A O 1
ATOM 633 N N . ASN A 1 80 ? 2.764 6.800 17.136 1.00 75.38 80 ASN A N 1
ATOM 634 C CA . ASN A 1 80 ? 1.706 7.524 17.839 1.00 75.38 80 ASN A CA 1
ATOM 635 C C . ASN A 1 80 ? 0.717 8.258 16.915 1.00 75.38 80 ASN A C 1
ATOM 637 O O . ASN A 1 80 ? -0.203 8.887 17.430 1.00 75.38 80 ASN A O 1
ATOM 641 N N . THR A 1 81 ? 0.875 8.225 15.587 1.00 81.62 81 THR A N 1
ATOM 642 C CA . THR A 1 81 ? -0.112 8.845 14.682 1.00 81.62 81 THR A CA 1
ATOM 643 C C . THR A 1 81 ? -1.414 8.048 14.707 1.00 81.62 81 THR A C 1
ATOM 645 O O . THR A 1 81 ? -1.343 6.822 14.561 1.00 81.62 81 THR A O 1
ATOM 648 N N . PRO A 1 82 ? -2.587 8.678 14.883 1.00 86.50 82 PRO A N 1
ATOM 649 C CA . PRO A 1 82 ? -3.868 7.981 14.878 1.00 86.50 82 PRO A CA 1
ATOM 650 C C . PRO A 1 82 ? -4.122 7.312 13.524 1.00 86.50 82 PRO A C 1
ATOM 652 O O . PRO A 1 82 ? -3.600 7.729 12.487 1.00 86.50 82 PRO A O 1
ATOM 655 N N . ILE A 1 83 ? -4.901 6.231 13.532 1.00 85.25 83 ILE A N 1
ATOM 656 C CA . ILE A 1 83 ? -5.134 5.438 12.320 1.00 85.25 83 ILE A CA 1
ATOM 657 C C . ILE A 1 83 ? -5.897 6.212 11.234 1.00 85.25 83 ILE A C 1
ATOM 659 O O . ILE A 1 83 ? -5.655 5.993 10.050 1.00 85.25 83 ILE A O 1
ATOM 663 N N . GLU A 1 84 ? -6.749 7.161 11.620 1.00 87.00 84 GLU A N 1
ATOM 664 C CA . GLU A 1 84 ? -7.428 8.082 10.702 1.00 87.00 84 GLU A CA 1
ATOM 665 C C . GLU A 1 84 ? -6.436 8.947 9.918 1.00 87.00 84 GLU A C 1
ATOM 667 O O . GLU A 1 84 ? -6.519 9.012 8.694 1.00 87.00 84 GLU A O 1
ATOM 672 N N . GLU A 1 85 ? -5.453 9.548 10.594 1.00 87.25 85 GLU A N 1
ATOM 673 C CA . GLU A 1 85 ? -4.420 10.356 9.931 1.00 87.25 85 GLU A CA 1
ATOM 674 C C . GLU A 1 85 ? -3.532 9.501 9.018 1.00 87.25 85 GLU A C 1
ATOM 676 O O . GLU A 1 85 ? -3.130 9.944 7.940 1.00 87.25 85 GLU A O 1
ATOM 681 N N . LEU A 1 86 ? -3.248 8.254 9.416 1.00 87.12 86 LEU A N 1
ATOM 682 C CA . LEU A 1 86 ? -2.529 7.302 8.565 1.00 87.12 86 LEU A CA 1
ATOM 683 C C . LEU A 1 86 ? -3.304 6.991 7.284 1.00 87.12 86 LEU A C 1
ATOM 685 O O . LEU A 1 86 ? -2.692 6.861 6.225 1.00 87.12 86 LEU A O 1
ATOM 689 N N . ALA A 1 87 ? -4.629 6.886 7.364 1.00 86.69 87 ALA A N 1
ATOM 690 C CA . ALA A 1 87 ? -5.464 6.638 6.201 1.00 86.69 87 ALA A CA 1
ATOM 691 C C . ALA A 1 87 ? -5.547 7.853 5.266 1.00 86.69 87 ALA A C 1
ATOM 693 O O . ALA A 1 87 ? -5.404 7.693 4.055 1.00 86.69 87 ALA A O 1
ATOM 694 N N . GLU A 1 88 ? -5.643 9.069 5.806 1.00 87.25 88 GLU A N 1
ATOM 695 C CA . GLU A 1 88 ? -5.555 10.293 4.998 1.00 87.25 88 GLU A CA 1
ATOM 696 C C . GLU A 1 88 ? -4.192 10.438 4.305 1.00 87.25 88 GLU A C 1
ATOM 698 O O . GLU A 1 88 ? -4.102 10.871 3.153 1.00 87.25 88 GLU A O 1
ATOM 703 N N . LEU A 1 89 ? -3.104 10.081 4.993 1.00 86.94 89 LEU A N 1
ATOM 704 C CA . LEU A 1 89 ? -1.769 10.095 4.401 1.00 86.94 89 LEU A CA 1
ATOM 705 C C . LEU A 1 89 ? -1.640 9.032 3.305 1.00 86.94 89 LEU A C 1
ATOM 707 O O . LEU A 1 89 ? -1.080 9.307 2.243 1.00 86.94 89 LEU A O 1
ATOM 711 N N . ALA A 1 90 ? -2.194 7.844 3.542 1.00 85.44 90 ALA A N 1
ATOM 712 C CA . ALA A 1 90 ? -2.263 6.776 2.558 1.00 85.44 90 ALA A CA 1
ATOM 713 C C . ALA A 1 90 ? -3.027 7.216 1.298 1.00 85.44 90 ALA A C 1
ATOM 715 O O . ALA A 1 90 ? -2.557 6.949 0.193 1.00 85.44 90 ALA A O 1
ATOM 716 N N . ASP A 1 91 ? -4.144 7.938 1.448 1.00 86.25 91 ASP A N 1
ATOM 717 C CA . ASP A 1 91 ? -4.915 8.497 0.328 1.00 86.25 91 ASP A CA 1
ATOM 718 C C . ASP A 1 91 ? -4.075 9.466 -0.507 1.00 86.25 91 ASP A C 1
ATOM 720 O O . ASP A 1 91 ? -4.045 9.359 -1.732 1.00 86.25 91 ASP A O 1
ATOM 724 N N . LYS A 1 92 ? -3.326 10.365 0.143 1.00 84.81 92 LYS A N 1
ATOM 725 C CA . LYS A 1 92 ? -2.425 11.304 -0.549 1.00 84.81 92 LYS A CA 1
ATOM 726 C C . LYS A 1 92 ? -1.322 10.575 -1.313 1.00 84.81 92 LYS A C 1
ATOM 728 O O . LYS A 1 92 ? -0.996 10.959 -2.433 1.00 84.81 92 LYS A O 1
ATOM 733 N N . ILE A 1 93 ? -0.747 9.524 -0.728 1.00 83.06 93 ILE A N 1
ATOM 734 C CA . ILE A 1 93 ? 0.281 8.704 -1.388 1.00 83.06 93 ILE A CA 1
ATOM 735 C C . ILE A 1 93 ? -0.312 7.972 -2.593 1.00 83.06 93 ILE A C 1
ATOM 737 O O . ILE A 1 93 ? 0.303 7.955 -3.661 1.00 83.06 93 ILE A O 1
ATOM 741 N N . ALA A 1 94 ? -1.511 7.404 -2.441 1.00 79.19 94 ALA A N 1
ATOM 742 C CA . ALA A 1 94 ? -2.227 6.771 -3.537 1.00 79.19 94 ALA A CA 1
ATOM 743 C C . ALA A 1 94 ? -2.501 7.787 -4.655 1.00 79.19 94 ALA A C 1
ATOM 745 O O . ALA A 1 94 ? -2.195 7.508 -5.808 1.00 79.19 94 ALA A O 1
ATOM 746 N N . GLU A 1 95 ? -2.982 8.990 -4.342 1.00 78.56 95 GLU A N 1
ATOM 747 C CA . GLU A 1 95 ? -3.234 10.049 -5.327 1.00 78.56 95 GLU A CA 1
ATOM 748 C C . GLU A 1 95 ? -1.959 10.466 -6.080 1.00 78.56 95 GLU A C 1
ATOM 750 O O . GLU A 1 95 ? -1.981 10.631 -7.300 1.00 78.56 95 GLU A O 1
ATOM 755 N N . VAL A 1 96 ? -0.828 10.595 -5.379 1.00 76.31 96 VAL A N 1
ATOM 756 C CA . VAL A 1 96 ? 0.474 10.887 -6.001 1.00 76.31 96 VAL A CA 1
ATOM 757 C C . VAL A 1 96 ? 0.889 9.763 -6.949 1.00 76.31 96 VAL A C 1
ATOM 759 O O . VAL A 1 96 ? 1.344 10.047 -8.055 1.00 76.31 96 VAL A O 1
ATOM 762 N N . LEU A 1 97 ? 0.690 8.502 -6.565 1.00 69.50 97 LEU A N 1
ATOM 763 C CA . LEU A 1 97 ? 1.000 7.359 -7.422 1.00 69.50 97 LEU A CA 1
ATOM 764 C C . LEU A 1 97 ? 0.111 7.315 -8.674 1.00 69.50 97 LEU A C 1
ATOM 766 O O . LEU A 1 97 ? 0.611 7.042 -9.758 1.00 69.50 97 LEU A O 1
ATOM 770 N N . HIS A 1 98 ? -1.180 7.638 -8.556 1.00 66.50 98 HIS A N 1
ATOM 771 C CA . HIS A 1 98 ? -2.084 7.716 -9.711 1.00 66.50 98 HIS A CA 1
ATOM 772 C C . HIS A 1 98 ? -1.714 8.869 -10.654 1.00 66.50 98 HIS A C 1
ATOM 774 O O . HIS A 1 98 ? -1.813 8.733 -11.872 1.00 66.50 98 HIS A O 1
ATOM 780 N N . LYS A 1 99 ? -1.259 10.003 -10.105 1.00 65.94 99 LYS A N 1
ATOM 781 C CA . LYS A 1 99 ? -0.785 11.160 -10.886 1.00 65.94 99 LYS A CA 1
ATOM 782 C C . LYS A 1 99 ? 0.557 10.902 -11.576 1.00 65.94 99 LYS A C 1
ATOM 784 O O . LYS A 1 99 ? 0.812 11.478 -12.630 1.00 65.94 99 LYS A O 1
ATOM 789 N N . TYR A 1 100 ? 1.392 10.038 -11.001 1.00 64.62 100 TYR A N 1
ATOM 790 C CA . TYR A 1 100 ? 2.706 9.668 -11.522 1.00 64.62 100 TYR A CA 1
ATOM 791 C C . TYR A 1 100 ? 2.878 8.137 -11.492 1.00 64.62 100 TYR A C 1
ATOM 793 O O . TYR A 1 100 ? 3.608 7.624 -10.642 1.00 64.62 100 TYR A O 1
ATOM 801 N N . PRO A 1 101 ? 2.247 7.383 -12.413 1.00 58.25 101 PRO A N 1
ATOM 802 C CA . PRO A 1 101 ? 2.196 5.914 -12.361 1.00 58.25 101 PRO A CA 1
ATOM 803 C C . PRO A 1 101 ? 3.532 5.204 -12.653 1.00 58.25 101 PRO A C 1
ATOM 805 O O . PRO A 1 101 ? 3.576 3.989 -12.838 1.00 58.25 101 PRO A O 1
ATOM 808 N N . THR A 1 102 ? 4.657 5.916 -12.691 1.00 52.50 102 THR A N 1
ATOM 809 C CA . THR A 1 102 ? 5.936 5.347 -13.118 1.00 52.50 102 THR A CA 1
ATOM 810 C C . THR A 1 102 ? 6.720 4.764 -11.948 1.00 52.50 102 THR A C 1
ATOM 812 O O . THR A 1 102 ? 7.705 5.346 -11.507 1.00 52.50 102 THR A O 1
ATOM 815 N N . VAL A 1 103 ? 6.337 3.564 -11.504 1.00 49.53 103 VAL A N 1
ATOM 816 C CA . VAL A 1 103 ? 7.298 2.571 -10.996 1.00 49.53 103 VAL A CA 1
ATOM 817 C C . VAL A 1 103 ? 6.831 1.184 -11.440 1.00 49.53 103 VAL A C 1
ATOM 819 O O . VAL A 1 103 ? 6.054 0.526 -10.753 1.00 49.53 103 VAL A O 1
ATOM 822 N N . SER A 1 104 ? 7.313 0.712 -12.596 1.00 42.34 104 SER A N 1
ATOM 823 C CA . SER A 1 104 ? 7.263 -0.719 -12.904 1.00 42.34 104 SER A CA 1
ATOM 824 C C . SER A 1 104 ? 8.018 -1.463 -11.809 1.00 42.34 104 SER A C 1
ATOM 826 O O . SER A 1 104 ? 9.229 -1.305 -11.652 1.00 42.34 104 SER A O 1
ATOM 828 N N . THR A 1 105 ? 7.300 -2.273 -11.040 1.00 40.69 105 THR A N 1
ATOM 829 C CA . THR A 1 105 ? 7.886 -3.222 -10.102 1.00 40.69 105 THR A CA 1
ATOM 830 C C . THR A 1 105 ? 8.720 -4.221 -10.895 1.00 40.69 105 THR A C 1
ATOM 832 O O . THR A 1 105 ? 8.187 -5.124 -11.538 1.00 40.69 105 THR A O 1
ATOM 835 N N . VAL A 1 106 ? 10.039 -4.046 -10.875 1.00 38.84 106 VAL A N 1
ATOM 836 C CA . VAL A 1 106 ? 10.974 -5.056 -11.366 1.00 38.84 106 VAL A CA 1
ATOM 837 C C . VAL A 1 106 ? 10.920 -6.211 -10.369 1.00 38.84 106 VAL A C 1
ATOM 839 O O . VAL A 1 106 ? 11.512 -6.151 -9.294 1.00 38.84 106 VAL A O 1
ATOM 842 N N . THR A 1 107 ? 10.161 -7.254 -10.697 1.00 40.97 107 THR A N 1
ATOM 843 C CA . THR A 1 107 ? 10.280 -8.565 -10.050 1.00 40.97 107 THR A CA 1
ATOM 844 C C . THR A 1 107 ? 11.750 -8.992 -10.080 1.00 40.97 107 THR A C 1
ATOM 846 O O . THR A 1 107 ? 12.324 -9.054 -11.171 1.00 40.97 107 THR A O 1
ATOM 849 N N . PRO A 1 108 ? 12.387 -9.298 -8.935 1.00 41.72 108 PRO A N 1
ATOM 850 C CA . PRO A 1 108 ? 13.766 -9.753 -8.925 1.00 41.72 108 PRO A CA 1
ATOM 851 C C . PRO A 1 108 ? 13.801 -11.225 -9.350 1.00 41.72 108 PRO A C 1
ATOM 853 O O . PRO A 1 108 ? 13.784 -12.131 -8.522 1.00 41.72 108 PRO A O 1
ATOM 856 N N . ALA A 1 109 ? 13.839 -11.474 -10.656 1.00 41.75 109 ALA A N 1
ATOM 857 C CA . ALA A 1 109 ? 14.229 -12.765 -11.202 1.00 41.75 109 ALA A CA 1
ATOM 858 C C . ALA A 1 109 ? 15.720 -12.712 -11.567 1.00 41.75 109 ALA A C 1
ATOM 860 O O . ALA A 1 109 ? 16.079 -12.264 -12.647 1.00 41.75 109 ALA A O 1
ATOM 861 N N . ALA A 1 110 ? 16.548 -13.199 -10.637 1.00 44.94 110 ALA A N 1
ATOM 862 C CA . ALA A 1 110 ? 17.961 -13.569 -10.787 1.00 44.94 110 ALA A CA 1
ATOM 863 C C . ALA A 1 110 ? 18.984 -12.458 -11.154 1.00 44.94 110 ALA A C 1
ATOM 865 O O . ALA A 1 110 ? 18.705 -11.537 -11.918 1.00 44.94 110 ALA A O 1
ATOM 866 N N . PRO A 1 111 ? 20.222 -12.533 -10.621 1.00 50.34 111 PRO A N 1
ATOM 867 C CA . PRO A 1 111 ? 21.248 -11.538 -10.886 1.00 50.34 111 PRO A CA 1
ATOM 868 C C . PRO A 1 111 ? 21.901 -11.831 -12.237 1.00 50.34 111 PRO A C 1
ATOM 870 O O . PRO A 1 111 ? 22.614 -12.819 -12.394 1.00 50.34 111 PRO A O 1
ATOM 873 N N . SER A 1 112 ? 21.683 -10.971 -13.226 1.00 48.59 112 SER A N 1
ATOM 874 C CA . SER A 1 112 ? 22.544 -10.884 -14.410 1.00 48.59 112 SER A CA 1
ATOM 875 C C . SER A 1 112 ? 22.522 -9.457 -14.954 1.00 48.59 112 SER A C 1
ATOM 877 O O . SER A 1 112 ? 21.677 -9.073 -15.750 1.00 48.59 112 SER A O 1
ATOM 879 N N . THR A 1 113 ? 23.453 -8.675 -14.409 1.00 51.25 113 THR A N 1
ATOM 880 C CA . THR A 1 113 ? 24.289 -7.665 -15.074 1.00 51.25 113 THR A CA 1
ATOM 881 C C . THR A 1 113 ? 23.624 -6.790 -16.153 1.00 51.25 113 THR A C 1
ATOM 883 O O . THR A 1 113 ? 23.535 -7.192 -17.309 1.00 51.25 113 THR A O 1
ATOM 886 N N . ASN A 1 114 ? 23.268 -5.552 -15.772 1.00 48.53 114 ASN A N 1
ATOM 887 C CA . ASN A 1 114 ? 23.558 -4.267 -16.454 1.00 48.53 114 ASN A CA 1
ATOM 888 C C . ASN A 1 114 ? 22.385 -3.253 -16.352 1.00 48.53 114 ASN A C 1
ATOM 890 O O . ASN A 1 114 ? 21.330 -3.481 -16.938 1.00 48.53 114 ASN A O 1
ATOM 894 N N . PRO A 1 115 ? 22.563 -2.098 -15.675 1.00 48.69 115 PRO A N 1
ATOM 895 C CA . PRO A 1 115 ? 21.514 -1.096 -15.420 1.00 48.69 115 PRO A CA 1
ATOM 896 C C . PRO A 1 115 ? 21.279 -0.086 -16.565 1.00 48.69 115 PRO A C 1
ATOM 898 O O . PRO A 1 115 ? 20.750 0.997 -16.335 1.00 48.69 115 PRO A O 1
ATOM 901 N N . PHE A 1 116 ? 21.657 -0.413 -17.802 1.00 42.56 116 PHE A N 1
ATOM 902 C CA . PHE A 1 116 ? 21.425 0.447 -18.967 1.00 42.56 116 PHE A CA 1
ATOM 903 C C . PHE A 1 116 ? 20.860 -0.390 -20.113 1.00 42.56 116 PHE A C 1
ATOM 905 O O . PHE A 1 116 ? 21.584 -0.813 -21.009 1.00 42.56 116 PHE A O 1
ATOM 912 N N . HIS A 1 117 ? 19.561 -0.676 -20.068 1.00 48.38 117 HIS A N 1
ATOM 913 C CA . HIS A 1 117 ? 18.843 -1.134 -21.252 1.00 48.38 117 HIS A CA 1
ATOM 914 C C . HIS A 1 117 ? 17.811 -0.068 -21.588 1.00 48.38 117 HIS A C 1
ATOM 916 O O . HIS A 1 117 ? 16.777 0.052 -20.933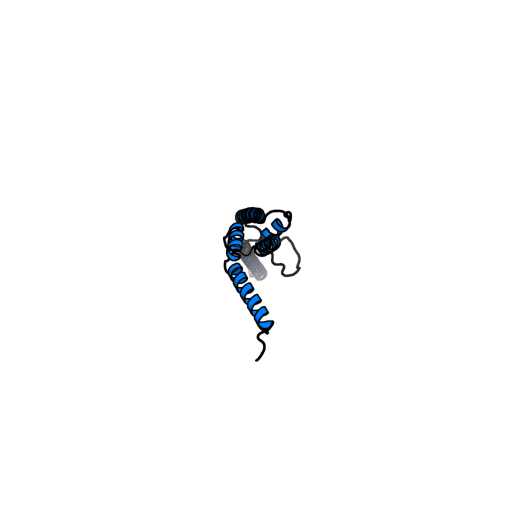 1.00 48.38 117 HIS A O 1
ATOM 922 N N . ALA A 1 118 ? 18.153 0.764 -22.572 1.00 45.47 118 ALA A N 1
ATOM 923 C CA . ALA A 1 118 ? 17.204 1.657 -23.204 1.00 45.47 118 ALA A CA 1
ATOM 924 C C . ALA A 1 118 ? 15.998 0.821 -23.649 1.00 45.47 118 ALA A C 1
ATOM 926 O O . ALA A 1 118 ? 16.156 -0.215 -24.295 1.00 45.47 118 ALA A O 1
ATOM 927 N N . GLN A 1 119 ? 14.801 1.253 -23.264 1.00 52.81 119 GLN A N 1
ATOM 928 C CA . GLN A 1 119 ? 13.550 0.716 -23.779 1.00 52.81 119 GLN A CA 1
ATOM 929 C C . GLN A 1 119 ? 13.442 1.142 -25.247 1.00 52.81 119 GLN A C 1
ATOM 931 O O . GLN A 1 119 ? 12.776 2.118 -25.571 1.00 52.81 119 GLN A O 1
ATOM 936 N N . THR A 1 120 ? 14.173 0.468 -26.133 1.00 58.34 120 THR A N 1
ATOM 937 C CA . THR A 1 120 ? 14.013 0.643 -27.574 1.00 58.34 120 THR A CA 1
ATOM 938 C C . THR A 1 120 ? 12.621 0.143 -27.914 1.00 58.34 120 THR A C 1
ATOM 940 O O . THR A 1 120 ? 12.285 -1.019 -27.660 1.00 58.34 120 THR A O 1
ATOM 943 N N . SER A 1 121 ? 11.782 1.047 -28.409 1.00 66.38 121 SER A N 1
ATOM 944 C CA . SER A 1 121 ? 10.406 0.722 -28.752 1.00 66.38 121 SER A CA 1
ATOM 945 C C . SER A 1 121 ? 10.409 -0.432 -29.759 1.00 66.38 121 SER A C 1
ATOM 947 O O . SER A 1 121 ? 11.245 -0.491 -30.661 1.00 66.38 121 SER A O 1
ATOM 949 N N . SER A 1 122 ? 9.513 -1.410 -29.596 1.00 69.25 122 SER A N 1
ATOM 950 C CA . SER A 1 122 ? 9.492 -2.609 -30.453 1.00 69.25 122 SER A CA 1
ATOM 951 C C . SER A 1 122 ? 9.414 -2.274 -31.954 1.00 69.25 122 SER A C 1
ATOM 953 O O . SER A 1 122 ? 9.844 -3.081 -32.779 1.00 69.25 122 SER A O 1
ATOM 955 N N . SER A 1 123 ? 8.885 -1.096 -32.301 1.00 71.75 123 SER A N 1
ATOM 956 C CA . SER A 1 123 ? 8.899 -0.519 -33.647 1.00 71.75 123 SER A CA 1
ATOM 957 C C . SER A 1 123 ? 10.313 -0.207 -34.139 1.00 71.75 123 SER A C 1
ATOM 959 O O . SER A 1 123 ? 10.689 -0.680 -35.205 1.00 71.75 123 SER A O 1
ATOM 961 N N . GLU A 1 124 ? 11.138 0.475 -33.341 1.00 79.62 124 GLU A N 1
ATOM 962 C CA . GLU A 1 124 ? 12.519 0.826 -33.710 1.00 79.62 124 GLU A CA 1
ATOM 963 C C . GLU A 1 124 ? 13.385 -0.420 -33.941 1.00 79.62 124 GLU A C 1
ATOM 965 O O . GLU A 1 124 ? 14.216 -0.443 -34.848 1.00 79.62 124 GLU A O 1
ATOM 970 N N . ILE A 1 125 ? 13.170 -1.491 -33.165 1.00 84.25 125 ILE A N 1
ATOM 971 C CA . ILE A 1 125 ? 13.875 -2.773 -33.351 1.00 84.25 125 ILE A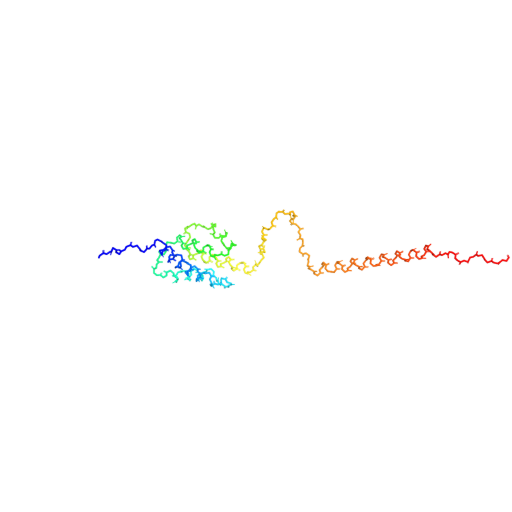 CA 1
ATOM 972 C C . ILE A 1 125 ? 13.466 -3.437 -34.674 1.00 84.25 125 ILE A C 1
ATOM 974 O O . ILE A 1 125 ? 14.307 -4.017 -35.367 1.00 84.25 125 ILE A O 1
ATOM 978 N N . SER A 1 126 ? 12.180 -3.366 -35.028 1.00 83.69 126 SER A N 1
ATOM 979 C CA . SER A 1 126 ? 11.669 -3.882 -36.300 1.00 83.69 126 SER A CA 1
ATOM 980 C C . SER A 1 126 ? 12.239 -3.097 -37.482 1.00 83.69 126 SER A C 1
ATOM 982 O O . SER A 1 126 ? 12.705 -3.704 -38.448 1.00 83.69 126 SER A O 1
ATOM 984 N N . ASP A 1 127 ? 12.286 -1.769 -37.373 1.00 88.50 127 ASP A N 1
ATOM 985 C CA . ASP A 1 127 ? 12.822 -0.884 -38.408 1.00 88.50 127 ASP A CA 1
ATOM 986 C C . ASP A 1 127 ? 14.330 -1.096 -38.608 1.00 88.50 127 ASP A C 1
ATOM 988 O O . ASP A 1 127 ? 14.795 -1.245 -39.740 1.00 88.50 127 ASP A O 1
ATOM 992 N N . LEU A 1 128 ? 15.101 -1.228 -37.521 1.00 92.31 128 LEU A N 1
ATOM 993 C CA . LEU A 1 128 ? 16.530 -1.564 -37.585 1.00 92.31 128 LEU A CA 1
ATOM 994 C C . LEU A 1 128 ? 16.774 -2.930 -38.236 1.00 92.31 128 LEU A C 1
ATOM 996 O O . LEU A 1 128 ? 17.686 -3.073 -39.052 1.00 92.31 128 LEU A O 1
ATOM 1000 N N . ARG A 1 129 ? 15.953 -3.938 -37.918 1.00 92.12 129 ARG A N 1
ATOM 1001 C CA . ARG A 1 129 ? 16.035 -5.262 -38.555 1.00 92.12 129 ARG A CA 1
ATOM 1002 C C . ARG A 1 129 ? 15.717 -5.198 -40.044 1.00 92.12 129 ARG A C 1
ATOM 1004 O O . ARG A 1 129 ? 16.418 -5.836 -40.832 1.00 92.12 129 ARG A O 1
ATOM 1011 N N . ALA A 1 130 ? 14.696 -4.436 -40.427 1.00 90.38 130 ALA A N 1
ATOM 1012 C CA . ALA A 1 130 ? 14.352 -4.219 -41.826 1.00 90.38 130 ALA A CA 1
ATOM 1013 C C . ALA A 1 130 ? 15.507 -3.539 -42.579 1.00 90.38 130 ALA A 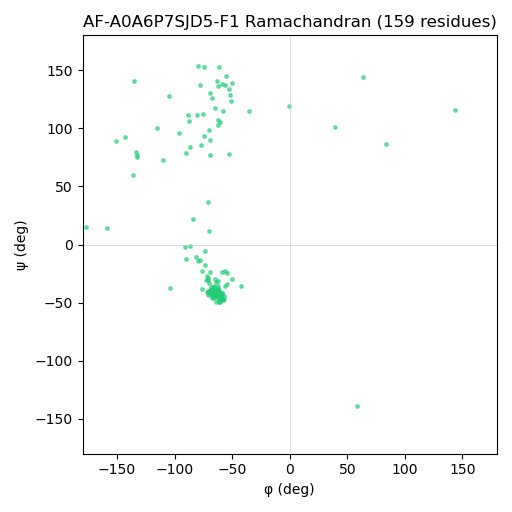C 1
ATOM 1015 O O . ALA A 1 130 ? 15.902 -4.011 -43.647 1.00 90.38 130 ALA A O 1
ATOM 1016 N N . LEU A 1 131 ? 16.121 -2.511 -41.981 1.00 94.56 131 LEU A N 1
ATOM 1017 C CA . LEU A 1 131 ? 17.273 -1.818 -42.556 1.00 94.56 131 LEU A CA 1
ATOM 1018 C C . LEU A 1 131 ? 18.491 -2.745 -42.705 1.00 94.56 131 LEU A C 1
ATOM 1020 O O . LEU A 1 131 ? 19.127 -2.762 -43.759 1.00 94.56 131 LEU A O 1
ATOM 1024 N N . MET A 1 132 ? 18.792 -3.570 -41.697 1.00 94.50 132 MET A N 1
ATOM 1025 C CA . MET A 1 132 ? 19.883 -4.550 -41.775 1.00 94.50 132 MET A CA 1
ATOM 1026 C C . MET A 1 132 ? 19.655 -5.586 -42.880 1.00 94.50 132 MET A C 1
ATOM 1028 O O . MET A 1 132 ? 20.582 -5.899 -43.628 1.00 94.50 132 MET A O 1
ATOM 1032 N N . MET A 1 133 ? 18.430 -6.107 -43.011 1.00 93.69 133 MET A N 1
ATOM 1033 C CA . MET A 1 133 ? 18.084 -7.046 -44.084 1.00 93.69 133 MET A CA 1
ATOM 1034 C C . MET A 1 133 ? 18.226 -6.397 -45.464 1.00 93.69 133 MET A C 1
ATOM 1036 O O . MET A 1 133 ? 18.772 -7.012 -46.383 1.00 93.69 133 MET A O 1
ATOM 1040 N N . GLN A 1 134 ? 17.815 -5.134 -45.599 1.00 94.50 134 GLN A N 1
ATOM 1041 C CA . GLN A 1 134 ? 17.986 -4.373 -46.832 1.00 94.50 134 GLN A CA 1
ATOM 1042 C C . GLN A 1 134 ? 19.467 -4.173 -47.182 1.00 94.50 134 GLN A C 1
ATOM 1044 O O . GLN A 1 134 ? 19.871 -4.400 -48.325 1.00 94.50 134 GLN A O 1
ATOM 1049 N N . GLN A 1 135 ? 20.294 -3.798 -46.205 1.00 93.94 135 GLN A N 1
ATOM 1050 C CA . GLN A 1 135 ? 21.725 -3.593 -46.417 1.00 93.94 135 GLN A CA 1
ATOM 1051 C C . GLN A 1 135 ? 22.436 -4.906 -46.783 1.00 93.94 135 GLN A C 1
ATOM 1053 O O . GLN A 1 135 ? 23.262 -4.926 -47.698 1.00 93.94 135 GLN A O 1
ATOM 1058 N N . ALA A 1 136 ? 22.070 -6.020 -46.140 1.00 93.62 136 ALA A N 1
ATOM 1059 C CA . ALA A 1 136 ? 22.607 -7.341 -46.458 1.00 93.62 136 ALA A CA 1
ATOM 1060 C C . ALA A 1 136 ? 22.295 -7.759 -47.906 1.00 93.62 136 ALA A C 1
ATOM 1062 O O . ALA A 1 136 ? 23.179 -8.260 -48.606 1.00 93.62 136 ALA A O 1
ATOM 1063 N N . ALA A 1 137 ? 21.074 -7.499 -48.385 1.00 92.06 137 ALA A N 1
ATOM 1064 C CA . ALA A 1 137 ? 20.704 -7.757 -49.776 1.00 92.06 137 ALA A CA 1
ATOM 1065 C C . ALA A 1 137 ? 21.541 -6.915 -50.756 1.00 92.06 137 ALA A C 1
ATOM 1067 O O . ALA A 1 137 ? 22.016 -7.425 -51.771 1.00 92.06 137 ALA A O 1
ATOM 1068 N N . GLN A 1 138 ? 21.787 -5.644 -50.429 1.00 94.00 138 GLN A N 1
ATOM 1069 C CA . GLN A 1 138 ? 22.577 -4.740 -51.268 1.00 94.00 138 GLN A CA 1
ATOM 1070 C C . GLN A 1 138 ? 24.038 -5.203 -51.404 1.00 94.00 138 GLN A C 1
ATOM 1072 O O . GLN A 1 138 ? 24.593 -5.199 -52.506 1.00 94.00 138 GLN A O 1
ATOM 1077 N N . ILE A 1 139 ? 24.637 -5.682 -50.308 1.00 94.69 139 ILE A N 1
ATOM 1078 C CA . ILE A 1 139 ? 25.998 -6.239 -50.306 1.00 94.69 139 ILE A CA 1
ATOM 1079 C C . ILE A 1 139 ? 26.076 -7.488 -51.189 1.00 94.69 139 ILE A C 1
ATOM 1081 O O . ILE A 1 139 ? 27.018 -7.620 -51.973 1.00 94.69 139 ILE A O 1
ATOM 1085 N N . GLN A 1 140 ? 25.093 -8.391 -51.111 1.00 91.62 140 GLN A N 1
ATOM 1086 C CA . GLN A 1 140 ? 25.081 -9.588 -51.957 1.00 91.62 140 GLN A CA 1
ATOM 1087 C C . GLN A 1 140 ? 24.969 -9.242 -53.445 1.00 91.62 140 GLN A C 1
ATOM 1089 O O . GLN A 1 140 ? 25.697 -9.816 -54.254 1.00 91.62 140 GLN A O 1
ATOM 1094 N N . ILE A 1 141 ? 24.126 -8.268 -53.805 1.00 94.12 141 ILE A N 1
ATOM 1095 C CA . ILE A 1 141 ? 23.968 -7.816 -55.196 1.00 94.12 141 ILE A CA 1
ATOM 1096 C C . ILE A 1 141 ? 25.285 -7.252 -55.739 1.00 94.12 141 ILE A C 1
ATOM 1098 O O . ILE A 1 141 ? 25.735 -7.665 -56.807 1.00 94.12 141 ILE A O 1
ATOM 1102 N N . LEU A 1 142 ? 25.934 -6.352 -54.996 1.00 91.69 142 LEU A N 1
ATOM 1103 C CA . LEU A 1 142 ? 27.229 -5.784 -55.389 1.00 91.69 142 LEU A CA 1
ATOM 1104 C C . LEU A 1 142 ? 28.306 -6.868 -55.505 1.00 91.69 142 LEU A C 1
ATOM 1106 O O . LEU A 1 142 ? 29.087 -6.878 -56.456 1.00 91.69 142 LEU A O 1
ATOM 1110 N N . THR A 1 143 ? 28.310 -7.825 -54.576 1.00 92.94 143 THR A N 1
ATOM 1111 C CA . THR A 1 143 ? 29.246 -8.957 -54.596 1.00 92.94 143 THR A CA 1
ATOM 1112 C C . THR A 1 143 ? 29.040 -9.823 -55.841 1.00 92.94 143 THR A C 1
ATOM 1114 O O . THR A 1 143 ? 30.012 -10.161 -56.519 1.00 92.94 143 THR A O 1
ATOM 1117 N N . ALA A 1 144 ? 27.789 -10.129 -56.194 1.00 88.81 144 ALA A N 1
ATOM 1118 C CA . ALA A 1 144 ? 27.453 -10.882 -57.399 1.00 88.81 144 ALA A CA 1
ATOM 1119 C C . ALA A 1 144 ? 27.846 -10.125 -58.681 1.00 88.81 144 ALA A C 1
ATOM 1121 O O . ALA A 1 144 ? 28.399 -10.726 -59.600 1.00 88.81 144 ALA A O 1
ATOM 1122 N N . GLN A 1 145 ? 27.644 -8.803 -58.731 1.00 87.56 145 GLN A N 1
ATOM 1123 C CA . GLN A 1 145 ? 28.083 -7.967 -59.856 1.00 87.56 145 GLN A CA 1
ATOM 1124 C C . GLN A 1 145 ? 29.610 -7.957 -60.003 1.00 87.56 145 GLN A C 1
ATOM 1126 O O . GLN A 1 145 ? 30.123 -8.108 -61.111 1.00 87.56 145 GLN A O 1
ATOM 1131 N N . MET A 1 146 ? 30.352 -7.848 -58.898 1.00 86.56 146 MET A N 1
ATOM 1132 C CA . MET A 1 146 ? 31.816 -7.917 -58.916 1.00 86.56 146 MET A CA 1
ATOM 1133 C C . MET A 1 146 ? 32.334 -9.282 -59.375 1.00 86.56 146 MET A C 1
ATOM 1135 O O . MET A 1 146 ? 33.317 -9.351 -60.113 1.00 86.56 146 MET A O 1
ATOM 1139 N N . GLN A 1 147 ? 31.684 -10.371 -58.959 1.00 82.19 147 GLN A N 1
ATOM 1140 C CA . GLN A 1 147 ? 32.021 -11.715 -59.426 1.00 82.19 147 GLN A CA 1
ATOM 1141 C C . GLN A 1 147 ? 31.697 -11.884 -60.910 1.00 82.19 147 GLN A C 1
ATOM 1143 O O . GLN A 1 147 ? 32.529 -12.413 -61.637 1.00 82.19 147 GLN A O 1
ATOM 1148 N N . ALA A 1 148 ? 30.556 -11.378 -61.385 1.00 80.69 148 ALA A N 1
ATOM 1149 C CA . ALA A 1 148 ? 30.193 -11.403 -62.802 1.00 80.69 148 ALA A CA 1
ATOM 1150 C C . ALA A 1 148 ? 31.172 -10.591 -63.670 1.00 80.69 148 ALA A C 1
ATOM 1152 O O . ALA A 1 148 ? 31.547 -11.033 -64.754 1.00 80.69 148 ALA A O 1
ATOM 1153 N N . LEU A 1 149 ? 31.653 -9.446 -63.171 1.00 71.12 149 LEU A N 1
ATOM 1154 C CA . LEU A 1 149 ? 32.697 -8.650 -63.822 1.00 71.12 149 LEU A CA 1
ATOM 1155 C C . LEU A 1 149 ? 34.049 -9.379 -63.832 1.00 71.12 149 LEU A C 1
ATOM 1157 O O . LEU A 1 149 ? 34.717 -9.399 -64.863 1.00 71.12 149 LEU A O 1
ATOM 1161 N N . LYS A 1 150 ? 34.438 -10.042 -62.734 1.00 68.38 150 LYS A N 1
ATOM 1162 C CA . LYS A 1 150 ? 35.676 -10.844 -62.671 1.00 68.38 150 LYS A CA 1
ATOM 1163 C C . LYS A 1 150 ? 35.623 -12.144 -63.478 1.00 68.38 150 LYS A C 1
ATOM 1165 O O . LYS A 1 150 ? 36.662 -12.603 -63.937 1.00 68.38 150 LYS A O 1
ATOM 1170 N N . LEU A 1 151 ? 34.445 -12.745 -63.618 1.00 62.09 151 LEU A N 1
ATOM 1171 C CA . LEU A 1 151 ? 34.221 -13.989 -64.359 1.00 62.09 151 LEU A CA 1
ATOM 1172 C C . LEU A 1 151 ? 33.858 -13.739 -65.822 1.00 62.09 151 LEU A C 1
ATOM 1174 O O . LEU A 1 151 ? 33.715 -14.708 -66.563 1.00 62.09 151 LEU A O 1
ATOM 1178 N N . SER A 1 152 ? 33.735 -12.475 -66.250 1.00 53.31 152 SER A N 1
ATOM 1179 C CA . SER A 1 152 ? 33.632 -12.138 -67.665 1.00 53.31 152 SER A CA 1
ATOM 1180 C C . SER A 1 152 ? 34.933 -12.579 -68.350 1.00 53.31 152 SER A C 1
ATOM 1182 O O . SER A 1 152 ? 35.994 -11.993 -68.122 1.00 53.31 152 SER A O 1
ATOM 1184 N N . PRO A 1 153 ? 34.918 -13.662 -69.152 1.00 54.50 153 PRO A N 1
ATOM 1185 C CA . PRO A 1 153 ? 36.091 -14.022 -69.914 1.00 54.50 153 PRO A CA 1
ATOM 1186 C C . PRO A 1 153 ? 36.232 -12.910 -70.937 1.00 54.50 153 PRO A C 1
ATOM 1188 O O . PRO A 1 153 ? 35.273 -12.618 -71.654 1.00 54.50 153 PRO A O 1
ATOM 1191 N N . GLN A 1 154 ? 37.410 -12.303 -70.982 1.00 52.53 154 GLN A N 1
ATOM 1192 C CA . GLN A 1 154 ? 37.860 -11.333 -71.969 1.00 52.53 154 GLN A CA 1
ATOM 1193 C C . GLN A 1 154 ? 37.657 -11.898 -73.385 1.00 52.53 154 GLN A C 1
ATOM 1195 O O . GLN A 1 154 ? 38.560 -12.451 -74.011 1.00 52.53 154 GLN A O 1
ATOM 1200 N N . ARG A 1 155 ? 36.416 -11.861 -73.874 1.00 52.50 155 ARG A N 1
ATOM 1201 C CA . ARG A 1 155 ? 36.034 -12.410 -75.163 1.00 52.50 155 ARG A CA 1
ATOM 1202 C C . ARG A 1 155 ? 36.244 -11.329 -76.203 1.00 52.50 155 ARG A C 1
ATOM 1204 O O . ARG A 1 155 ? 35.465 -10.392 -76.307 1.00 52.50 155 ARG A O 1
ATOM 1211 N N . ARG A 1 156 ? 37.253 -11.626 -77.023 1.00 53.44 156 ARG A N 1
ATOM 1212 C CA . ARG A 1 156 ? 37.510 -11.156 -78.388 1.00 53.44 156 ARG A CA 1
ATOM 1213 C C . ARG A 1 156 ? 38.208 -9.807 -78.522 1.00 53.44 156 ARG A C 1
ATOM 1215 O O . ARG A 1 156 ? 37.586 -8.812 -78.856 1.00 53.44 156 ARG A O 1
ATOM 1222 N N . SER A 1 157 ? 39.538 -9.897 -78.489 1.00 49.81 157 SER A N 1
ATOM 1223 C CA . SER A 1 157 ? 40.404 -9.138 -79.399 1.00 49.81 157 SER A CA 1
ATOM 1224 C C . SER A 1 157 ? 41.523 -10.034 -79.939 1.00 49.81 157 SER A C 1
ATOM 1226 O O . SER A 1 157 ? 42.699 -9.776 -79.729 1.00 49.81 157 SER A O 1
ATOM 1228 N N . THR A 1 158 ? 41.167 -11.113 -80.634 1.00 57.91 158 THR A N 1
ATOM 1229 C CA . THR A 1 158 ? 42.026 -11.648 -81.699 1.00 57.91 158 THR A CA 1
ATOM 1230 C C . THR A 1 158 ? 41.304 -11.378 -83.012 1.00 57.91 158 THR A C 1
ATOM 1232 O O . THR A 1 158 ? 40.664 -12.244 -83.603 1.00 57.91 158 THR A O 1
ATOM 1235 N N . SER A 1 159 ? 41.310 -10.100 -83.398 1.00 53.44 159 SER A N 1
ATOM 1236 C CA . SER A 1 159 ? 40.902 -9.677 -84.733 1.00 53.44 159 SER A CA 1
ATOM 1237 C C . SER A 1 159 ? 42.025 -10.029 -85.698 1.00 53.44 159 SER A C 1
ATOM 1239 O O . SER A 1 159 ? 43.115 -9.476 -85.603 1.00 53.44 159 SER A O 1
ATOM 1241 N N . GLN A 1 160 ? 41.725 -10.989 -86.571 1.00 53.22 160 GLN A N 1
ATOM 1242 C CA . GLN A 1 160 ? 42.112 -11.040 -87.982 1.00 53.22 160 GLN A CA 1
ATOM 1243 C C . GLN A 1 160 ? 42.945 -9.852 -88.491 1.00 53.22 160 GLN A C 1
ATOM 1245 O O . GLN A 1 160 ? 42.415 -8.742 -88.591 1.00 53.22 160 GLN A O 1
ATOM 1250 N N . SER A 1 161 ? 44.167 -10.114 -88.958 1.00 51.47 161 SER A N 1
ATOM 1251 C CA . SER A 1 161 ? 44.559 -10.180 -90.387 1.00 51.47 161 SER A CA 1
ATOM 1252 C C . SER A 1 161 ? 46.077 -10.138 -90.519 1.00 51.47 161 SER A C 1
ATOM 1254 O O . SER A 1 161 ? 46.698 -9.324 -89.805 1.00 51.47 161 SER A O 1
#

pLDDT: mean 70.37, std 16.06, range [38.84, 94.69]

Solvent-accessible surface area (backbone atoms only — not comparable to full-atom values): 10106 Å² total; per-residue (Å²): 142,80,88,90,82,72,82,45,70,65,56,54,49,48,51,50,50,48,55,51,45,52,56,46,42,65,67,56,72,59,70,74,83,84,62,52,46,46,56,54,53,53,49,53,51,63,74,44,55,92,58,81,67,57,67,71,58,52,44,52,55,53,45,74,70,44,59,68,77,53,32,60,60,57,68,72,50,65,91,84,62,54,65,67,60,52,21,55,50,41,31,53,50,50,52,50,40,71,77,51,72,83,69,82,79,76,73,88,75,75,95,75,91,76,99,78,74,80,84,70,51,74,64,58,56,50,52,52,50,52,51,52,55,52,51,52,52,52,52,52,52,54,51,51,51,52,47,52,61,70,65,52,70,90,79,78,85,80,74,86,131

Radius of gyration: 35.44 Å; Cα contacts (8 Å, |Δi|>4): 40; chains: 1; bounding box: 69×51×123 Å

Mean predicted aligned error: 19.92 Å